Protein AF-A0A8J8FMX3-F1 (afdb_monomer)

Sequence (143 aa):
MSLNILPLPEAIKNLNPDWVLLVLIYWALAMPERIGVFNAWLIGILVDVMTGRLMGMHGLTYALVSYACLKLHKRLRQYPLPQQSLFIFFCLLSSQTMVFWIENIQDTTKFSFVFWLPVFIGTFAWPLVASALRFIRTLGGGD

Foldseek 3Di:
DVCPVDPDDPLVVLQAAPPVLLVLLLCCLVPVPVRALQNQLVVLQVVCVVVVHDGRLSSVLSSVLSVVSNVCSVVLVVDPLLVVLVSQLVSRVSSLVSVVVVCVVVVNDDDDPSSSNNSVSSSVCNVVSNVVVVVVVVVVPPD

Solvent-accessible surface area (backbone atoms only — not comparable to full-atom values): 7807 Å² total; per-residue (Å²): 75,85,68,69,84,51,99,63,62,70,75,60,60,42,58,43,28,55,57,67,58,53,52,49,50,51,42,17,56,75,39,48,91,79,42,46,40,66,56,35,23,53,52,16,34,51,50,14,62,77,68,72,45,69,80,45,54,45,9,50,47,36,20,53,47,36,44,51,38,52,74,39,30,77,59,53,72,72,46,57,71,72,60,46,32,54,56,47,32,54,50,40,44,52,47,52,50,54,52,49,55,54,40,53,73,66,70,74,56,77,96,50,78,58,75,55,44,15,37,58,49,37,32,66,42,38,67,58,51,55,50,53,53,49,52,53,51,58,65,77,60,76,123

Mean predicted aligned error: 8.49 Å

Secondary structure (DSSP, 8-state):
-GGGGS---HHHHTT---HHHHHHHHHHHH-TTTS-HHHHHHHHHHHHHHHTPPTTHHHHHHHHHHHHHHHHHHHHTTS-HHHHHHHHHHHHHHHHHHHHHHHHHTT-----GGGGHHHHHHHHHHHHHHHHHHHHHHHTT--

Structure (mmCIF, N/CA/C/O backbone):
data_AF-A0A8J8FMX3-F1
#
_entry.id   AF-A0A8J8FMX3-F1
#
loop_
_atom_site.group_PDB
_atom_site.id
_atom_site.type_symbol
_atom_site.label_atom_id
_atom_site.label_alt_id
_atom_site.label_comp_id
_atom_site.label_asym_id
_atom_site.label_entity_id
_atom_site.label_seq_id
_atom_site.pdbx_PDB_ins_code
_atom_site.Cartn_x
_atom_site.Cartn_y
_atom_site.Cartn_z
_atom_site.occupancy
_atom_site.B_iso_or_equiv
_atom_site.auth_seq_id
_atom_site.auth_comp_id
_atom_site.auth_asym_id
_atom_site.auth_atom_id
_atom_site.pdbx_PDB_model_num
ATOM 1 N N . MET A 1 1 ? 1.571 -3.293 -9.835 1.00 56.88 1 MET A N 1
ATOM 2 C CA . MET A 1 1 ? 2.170 -4.630 -10.081 1.00 56.88 1 MET A CA 1
ATOM 3 C C . MET A 1 1 ? 1.316 -5.607 -10.893 1.00 56.88 1 MET A C 1
ATOM 5 O O . MET A 1 1 ? 1.882 -6.293 -11.731 1.00 56.88 1 MET A O 1
ATOM 9 N N . SER A 1 2 ? -0.010 -5.678 -10.738 1.00 49.12 2 SER A N 1
ATOM 10 C CA . SER A 1 2 ? -0.854 -6.663 -11.452 1.00 49.12 2 SER A CA 1
ATOM 11 C C . SER A 1 2 ? -0.947 -6.471 -12.975 1.00 49.12 2 SER A C 1
ATOM 13 O O . SER A 1 2 ? -1.238 -7.417 -13.699 1.00 49.12 2 SER A O 1
ATOM 15 N N . LEU A 1 3 ? -0.665 -5.267 -13.483 1.00 52.19 3 LEU A N 1
ATOM 16 C CA . LEU A 1 3 ? -0.760 -4.951 -14.914 1.00 52.19 3 LEU A CA 1
ATOM 17 C C . LEU A 1 3 ? 0.558 -5.171 -15.684 1.00 52.19 3 LEU A C 1
ATOM 19 O O . LEU A 1 3 ? 0.636 -4.850 -16.864 1.00 52.19 3 LEU A O 1
ATOM 23 N N . ASN A 1 4 ? 1.596 -5.716 -15.036 1.00 52.72 4 ASN A N 1
ATOM 24 C CA . ASN A 1 4 ? 2.890 -5.992 -15.681 1.00 52.72 4 ASN A CA 1
ATOM 25 C C . ASN A 1 4 ? 2.858 -7.186 -16.648 1.00 52.72 4 ASN A C 1
ATOM 27 O O . ASN A 1 4 ? 3.772 -7.338 -17.452 1.00 52.72 4 ASN A O 1
ATOM 31 N N . ILE A 1 5 ? 1.819 -8.020 -16.565 1.00 52.78 5 ILE A N 1
ATOM 32 C CA . ILE A 1 5 ? 1.646 -9.227 -17.387 1.00 52.78 5 ILE A CA 1
ATOM 33 C C . ILE A 1 5 ? 1.182 -8.856 -18.812 1.00 52.78 5 ILE A C 1
ATOM 35 O O . ILE A 1 5 ? 1.373 -9.616 -19.756 1.00 52.78 5 ILE A O 1
ATOM 39 N N . LEU A 1 6 ? 0.608 -7.659 -18.988 1.00 50.16 6 LEU A N 1
ATOM 40 C CA . LEU A 1 6 ? 0.233 -7.113 -20.291 1.00 50.16 6 LEU A CA 1
ATOM 41 C C . LEU A 1 6 ? 1.409 -6.318 -20.890 1.00 50.16 6 LEU A C 1
ATOM 43 O O . LEU A 1 6 ? 1.993 -5.483 -20.188 1.00 50.16 6 LEU A O 1
ATOM 47 N N . PRO A 1 7 ? 1.750 -6.512 -22.181 1.00 54.38 7 PRO A N 1
ATOM 48 C CA . PRO A 1 7 ? 2.756 -5.714 -22.878 1.00 54.38 7 PRO A CA 1
ATOM 49 C C . PRO A 1 7 ? 2.207 -4.303 -23.139 1.00 54.38 7 PRO A C 1
ATOM 51 O O . PRO A 1 7 ? 1.770 -3.966 -24.235 1.00 54.38 7 PRO A O 1
ATOM 54 N N . LEU A 1 8 ? 2.170 -3.485 -22.090 1.00 56.25 8 LEU A N 1
ATOM 55 C CA . LEU A 1 8 ? 1.736 -2.093 -22.134 1.00 56.25 8 LEU A CA 1
ATOM 56 C C . LEU A 1 8 ? 2.924 -1.143 -22.346 1.00 56.25 8 LEU A C 1
ATOM 58 O O . LEU A 1 8 ? 4.042 -1.461 -21.924 1.00 56.25 8 LEU A O 1
ATOM 62 N N . PRO A 1 9 ? 2.677 0.047 -22.931 1.00 62.62 9 PRO A N 1
ATOM 63 C CA . PRO A 1 9 ? 3.660 1.123 -23.023 1.00 62.62 9 PRO A CA 1
ATOM 64 C C . PRO A 1 9 ? 4.282 1.447 -21.657 1.00 62.62 9 PRO A C 1
ATOM 66 O O . PRO A 1 9 ? 3.571 1.493 -20.648 1.00 62.62 9 PRO A O 1
ATOM 69 N N . GLU A 1 10 ? 5.588 1.734 -21.616 1.00 60.91 10 GLU A N 1
ATOM 70 C CA . GLU A 1 10 ? 6.326 1.978 -20.362 1.00 60.91 10 GLU A CA 1
ATOM 71 C C . GLU A 1 10 ? 5.731 3.108 -19.506 1.00 60.91 10 GLU A C 1
ATOM 73 O O . GLU A 1 10 ? 5.737 3.036 -18.277 1.00 60.91 10 GLU A O 1
ATOM 78 N N . ALA A 1 11 ? 5.117 4.110 -20.143 1.00 59.78 11 ALA A N 1
ATOM 79 C CA . ALA A 1 11 ? 4.417 5.191 -19.453 1.00 59.78 11 ALA A CA 1
ATOM 80 C C . ALA A 1 11 ? 3.253 4.690 -18.574 1.00 59.78 11 ALA A C 1
ATOM 82 O O . ALA A 1 11 ? 3.043 5.211 -17.481 1.00 59.78 11 ALA A O 1
ATOM 83 N N . ILE A 1 12 ? 2.520 3.660 -19.014 1.00 59.31 12 ILE A N 1
ATOM 84 C CA . ILE A 1 12 ? 1.382 3.090 -18.271 1.00 59.31 12 ILE A CA 1
ATOM 85 C C . ILE A 1 12 ? 1.871 2.113 -17.192 1.00 59.31 12 ILE A C 1
ATOM 87 O O . ILE A 1 12 ? 1.265 2.023 -16.122 1.00 59.31 12 ILE A O 1
ATOM 91 N N . LYS A 1 13 ? 3.005 1.434 -17.417 1.00 61.94 13 LYS A N 1
ATOM 92 C CA . LYS A 1 13 ? 3.653 0.597 -16.390 1.00 61.94 13 LYS A CA 1
ATOM 93 C C . LYS A 1 13 ? 4.050 1.410 -15.157 1.00 61.94 13 LYS A C 1
ATOM 95 O O . LYS A 1 13 ? 3.781 0.982 -14.036 1.00 61.94 13 LYS A O 1
ATOM 100 N N . ASN A 1 14 ? 4.585 2.610 -15.362 1.00 62.22 14 ASN A N 1
ATOM 101 C CA . ASN A 1 14 ? 5.011 3.507 -14.285 1.00 62.22 14 ASN A CA 1
ATOM 102 C C . ASN A 1 14 ? 3.859 4.166 -13.510 1.00 62.22 14 ASN A C 1
ATOM 104 O O . ASN A 1 14 ? 4.083 4.807 -12.489 1.00 62.22 14 ASN A O 1
ATOM 108 N N . LEU A 1 15 ? 2.620 4.014 -13.977 1.00 64.50 15 LEU A N 1
ATOM 109 C CA . LEU A 1 15 ? 1.422 4.513 -13.302 1.00 64.50 15 LEU A CA 1
ATOM 110 C C . LEU A 1 15 ? 0.722 3.422 -12.482 1.00 64.50 15 LEU A C 1
ATOM 112 O O . LEU A 1 15 ? -0.335 3.683 -11.915 1.00 64.50 15 LEU A O 1
ATOM 116 N N . ASN A 1 16 ? 1.254 2.195 -12.439 1.00 66.94 16 ASN A N 1
ATOM 117 C CA . ASN A 1 16 ? 0.540 1.052 -11.883 1.00 66.94 16 ASN A CA 1
ATOM 118 C C . ASN A 1 16 ? 0.846 0.833 -10.389 1.00 66.94 16 ASN A C 1
ATOM 120 O O . ASN A 1 16 ? 1.860 0.199 -10.074 1.00 66.94 16 ASN A O 1
ATOM 124 N N . PRO A 1 17 ? -0.023 1.280 -9.457 1.00 71.94 17 PRO A N 1
ATOM 125 C CA . PRO A 1 17 ? 0.204 1.065 -8.036 1.00 71.94 17 PRO A CA 1
ATOM 126 C C . PRO A 1 17 ? 0.173 -0.423 -7.678 1.00 71.94 17 PRO A C 1
ATOM 128 O O . PRO A 1 17 ? -0.251 -1.298 -8.449 1.00 71.94 17 PRO A O 1
ATOM 131 N N . ASP A 1 18 ? 0.629 -0.724 -6.469 1.00 78.25 18 ASP A N 1
ATOM 132 C CA . ASP A 1 18 ? 0.536 -2.066 -5.920 1.00 78.25 18 ASP A CA 1
ATOM 133 C C . ASP A 1 18 ? -0.891 -2.358 -5.425 1.00 78.25 18 ASP A C 1
ATOM 135 O O . ASP A 1 18 ? -1.221 -2.238 -4.245 1.00 78.25 18 ASP A O 1
ATOM 139 N N . TRP A 1 19 ? -1.762 -2.714 -6.372 1.00 78.38 19 TRP A N 1
ATOM 140 C CA . TRP A 1 19 ? -3.151 -3.088 -6.105 1.00 78.38 19 TRP A CA 1
ATOM 141 C C . TRP A 1 19 ? -3.273 -4.264 -5.136 1.00 78.38 19 TRP A C 1
ATOM 143 O O . TRP A 1 19 ? -4.198 -4.285 -4.326 1.00 78.38 19 TRP A O 1
ATOM 153 N N . VAL A 1 20 ? -2.341 -5.221 -5.185 1.00 81.75 20 VAL A N 1
ATOM 154 C CA . VAL A 1 20 ? -2.362 -6.394 -4.302 1.00 81.75 20 VAL A CA 1
ATOM 155 C C . VAL A 1 20 ? -2.117 -5.956 -2.865 1.00 81.75 20 VAL A C 1
ATOM 157 O O . VAL A 1 20 ? -2.878 -6.327 -1.969 1.00 81.75 20 VAL A O 1
ATOM 160 N N . LEU A 1 21 ? -1.121 -5.094 -2.654 1.00 82.38 21 LEU A N 1
ATOM 161 C CA . LEU A 1 21 ? -0.830 -4.536 -1.340 1.00 82.38 21 LEU A CA 1
ATOM 162 C C . LEU A 1 21 ? -1.987 -3.681 -0.802 1.00 82.38 21 LEU A C 1
ATOM 164 O O . LEU A 1 21 ? -2.345 -3.813 0.367 1.00 82.38 21 LEU A O 1
ATOM 168 N N . LEU A 1 22 ? -2.619 -2.852 -1.641 1.00 82.38 22 LEU A N 1
ATOM 169 C CA . LEU A 1 22 ? -3.793 -2.058 -1.248 1.00 82.38 22 LEU A CA 1
ATOM 170 C C . LEU A 1 22 ? -4.947 -2.949 -0.767 1.00 82.38 22 LEU A C 1
ATOM 172 O O . LEU A 1 22 ? -5.527 -2.708 0.293 1.00 82.38 22 LEU A O 1
ATOM 176 N N . VAL A 1 23 ? -5.256 -4.003 -1.523 1.00 82.56 23 VAL A N 1
ATOM 177 C CA . VAL A 1 23 ? -6.302 -4.970 -1.168 1.00 82.56 23 VAL A CA 1
ATOM 178 C C . VAL A 1 23 ? -5.944 -5.686 0.137 1.00 82.56 23 VAL A C 1
ATOM 180 O O . VAL A 1 23 ? -6.779 -5.761 1.038 1.00 82.56 23 VAL A O 1
ATOM 183 N N . LEU A 1 24 ? -4.697 -6.138 0.292 1.00 83.88 24 LEU A N 1
ATOM 184 C CA . LEU A 1 24 ? -4.212 -6.766 1.524 1.00 83.88 24 LEU A CA 1
ATOM 185 C C . LEU A 1 24 ? -4.359 -5.856 2.746 1.00 83.88 24 LEU A C 1
ATOM 187 O O . LEU A 1 24 ? -4.873 -6.300 3.772 1.00 83.88 24 LEU A O 1
ATOM 191 N N . ILE A 1 25 ? -3.958 -4.586 2.636 1.00 83.06 25 ILE A N 1
ATOM 192 C CA . ILE A 1 25 ? -4.083 -3.611 3.727 1.00 83.06 25 ILE A CA 1
ATOM 193 C C . ILE A 1 25 ? -5.553 -3.418 4.111 1.00 83.06 25 ILE A C 1
ATOM 195 O O . ILE A 1 25 ? -5.887 -3.450 5.298 1.00 83.06 25 ILE A O 1
ATOM 199 N N . TYR A 1 26 ? -6.443 -3.252 3.126 1.00 83.62 26 TYR A N 1
ATOM 200 C CA . TYR A 1 26 ? -7.876 -3.120 3.390 1.00 83.62 26 TYR A CA 1
ATOM 201 C C . TYR A 1 26 ? -8.411 -4.322 4.158 1.00 83.62 26 TYR A C 1
ATOM 203 O O . TYR A 1 26 ? -9.086 -4.165 5.175 1.00 83.62 26 TYR A O 1
ATOM 211 N N . TRP A 1 27 ? -8.098 -5.525 3.694 1.00 82.25 27 TRP A N 1
ATOM 212 C CA . TRP A 1 27 ? -8.605 -6.737 4.308 1.00 82.25 27 TRP A CA 1
ATOM 213 C C . TRP A 1 27 ? -8.025 -6.994 5.700 1.00 82.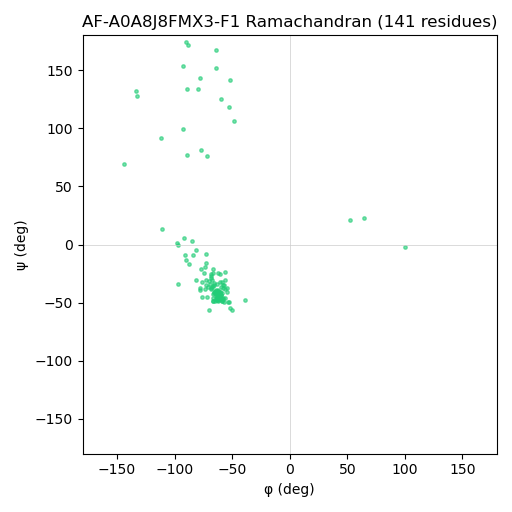25 27 TRP A C 1
ATOM 215 O O . TRP A 1 27 ? -8.773 -7.382 6.598 1.00 82.25 27 TRP A O 1
ATOM 225 N N . ALA A 1 28 ? -6.738 -6.709 5.909 1.00 82.62 28 ALA A N 1
ATOM 226 C CA . ALA A 1 28 ? -6.105 -6.774 7.225 1.00 82.62 28 ALA A CA 1
ATOM 227 C C . ALA A 1 28 ? -6.759 -5.799 8.225 1.00 82.62 28 ALA A C 1
ATOM 229 O O . ALA A 1 28 ? -6.859 -6.101 9.413 1.00 82.62 28 ALA A O 1
ATOM 230 N N . LEU A 1 29 ? -7.250 -4.647 7.754 1.00 79.81 29 LEU A N 1
ATOM 231 C CA . LEU A 1 29 ? -8.014 -3.694 8.567 1.00 79.81 29 LEU A CA 1
ATOM 232 C C . LEU A 1 29 ? -9.475 -4.119 8.777 1.00 79.81 29 LEU A C 1
ATOM 234 O O . LEU A 1 29 ? -10.030 -3.925 9.860 1.00 79.81 29 LEU A O 1
ATOM 238 N N . ALA A 1 30 ? -10.112 -4.668 7.743 1.00 78.69 30 ALA A N 1
ATOM 239 C CA . ALA A 1 30 ? -11.531 -5.001 7.733 1.00 78.69 30 ALA A CA 1
ATOM 240 C C . ALA A 1 30 ? -11.853 -6.292 8.502 1.00 78.69 30 ALA A C 1
ATOM 242 O O . ALA A 1 30 ? -12.916 -6.369 9.131 1.00 78.69 30 ALA A O 1
ATOM 243 N N . MET A 1 31 ? -10.975 -7.295 8.419 1.00 78.75 31 MET A N 1
ATOM 244 C CA . MET A 1 31 ? -11.122 -8.621 9.025 1.00 78.75 31 MET A CA 1
ATOM 245 C C . MET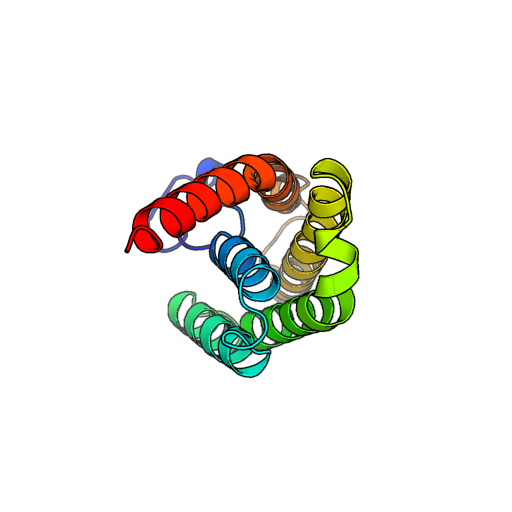 A 1 31 ? -9.757 -9.148 9.516 1.00 78.75 31 MET A C 1
ATOM 247 O O . MET A 1 31 ? -9.235 -10.120 8.959 1.00 78.75 31 MET A O 1
ATOM 251 N N . PRO A 1 32 ? -9.185 -8.547 10.579 1.00 77.19 32 PRO A N 1
ATOM 252 C CA . PRO A 1 32 ? -7.874 -8.937 11.104 1.00 77.19 32 PRO A CA 1
ATOM 253 C C . PRO A 1 32 ? -7.818 -10.398 11.579 1.00 77.19 32 PRO A C 1
ATOM 255 O O . PRO A 1 32 ? -6.755 -11.005 11.570 1.00 77.19 32 PRO A O 1
ATOM 258 N N . GLU A 1 33 ? -8.958 -10.983 11.963 1.00 73.38 33 GLU A N 1
ATOM 259 C CA . GLU A 1 33 ? -9.042 -12.385 12.399 1.00 73.38 33 GLU A CA 1
ATOM 260 C C . GLU A 1 33 ? -8.944 -13.396 11.249 1.00 73.38 33 GLU A C 1
ATOM 262 O O . GLU A 1 33 ? -8.538 -14.533 11.472 1.00 73.38 33 GLU A O 1
ATOM 267 N N . ARG A 1 34 ? -9.299 -13.006 10.015 1.00 75.19 34 ARG A N 1
ATOM 268 C CA . ARG A 1 34 ? -9.251 -13.904 8.845 1.00 75.19 34 ARG A CA 1
ATOM 269 C C . ARG A 1 34 ? -7.982 -13.728 8.023 1.00 75.19 34 ARG A C 1
ATOM 271 O O . ARG A 1 34 ? -7.481 -14.692 7.447 1.00 75.19 34 ARG A O 1
ATOM 278 N N . ILE A 1 35 ? -7.463 -12.505 7.941 1.00 78.38 35 ILE A N 1
ATOM 279 C CA . ILE A 1 35 ? -6.309 -12.181 7.099 1.00 78.38 35 ILE A CA 1
ATOM 280 C C . ILE A 1 35 ? -5.121 -11.836 7.994 1.00 78.38 35 ILE A C 1
ATOM 282 O O . ILE A 1 35 ? -4.938 -10.705 8.431 1.00 78.38 35 ILE A O 1
ATOM 286 N N . GLY A 1 36 ? -4.338 -12.878 8.290 1.00 82.94 36 GLY A N 1
ATOM 287 C CA . GLY A 1 36 ? -3.098 -12.803 9.055 1.00 82.94 36 GLY A CA 1
ATOM 288 C C . GLY A 1 36 ? -1.851 -12.564 8.195 1.00 82.94 36 GLY A C 1
ATOM 289 O O . GLY A 1 36 ? -1.883 -12.638 6.967 1.00 82.94 36 GLY A O 1
ATOM 290 N N . VAL A 1 37 ? -0.718 -12.370 8.876 1.00 86.06 37 VAL A N 1
ATOM 291 C CA . VAL A 1 37 ? 0.619 -12.175 8.276 1.00 86.06 37 VAL A CA 1
ATOM 292 C C . VAL A 1 37 ? 0.994 -13.303 7.307 1.00 86.06 37 VAL A C 1
ATOM 294 O O . VAL A 1 37 ? 1.575 -13.044 6.258 1.00 86.06 37 VAL A O 1
ATOM 297 N N . PHE A 1 38 ? 0.620 -14.545 7.629 1.00 87.00 38 PHE A N 1
ATOM 298 C CA . PHE A 1 38 ? 0.914 -15.716 6.799 1.00 87.00 38 PHE A CA 1
ATOM 299 C C . PHE A 1 38 ? 0.223 -15.665 5.428 1.00 87.00 38 PHE A C 1
ATOM 301 O O . PHE A 1 38 ? 0.852 -15.954 4.415 1.00 87.00 38 PHE A O 1
ATOM 308 N N . ASN A 1 39 ? -1.041 -15.225 5.369 1.00 86.50 39 ASN A N 1
ATOM 309 C CA . ASN A 1 39 ? -1.761 -15.076 4.099 1.00 86.50 39 ASN A CA 1
ATOM 310 C C . ASN A 1 39 ? -1.123 -13.985 3.230 1.00 86.50 39 ASN A C 1
ATOM 312 O O . ASN A 1 39 ? -0.948 -14.178 2.030 1.00 86.50 39 ASN A O 1
ATOM 316 N N . ALA A 1 40 ? -0.730 -12.862 3.840 1.00 86.50 40 ALA A N 1
ATOM 317 C CA . ALA A 1 40 ? -0.036 -11.783 3.139 1.00 86.50 40 ALA A CA 1
ATOM 318 C C . ALA A 1 40 ? 1.317 -12.241 2.575 1.00 86.50 40 ALA A C 1
ATOM 320 O O . ALA A 1 40 ? 1.640 -11.935 1.428 1.00 86.50 40 ALA A O 1
ATOM 321 N N . TRP A 1 41 ? 2.070 -13.022 3.353 1.00 88.38 41 TRP A N 1
ATOM 322 C CA . TRP A 1 41 ? 3.326 -13.626 2.917 1.00 88.38 41 TRP A CA 1
ATOM 323 C C . TRP A 1 41 ? 3.132 -14.573 1.726 1.00 88.38 41 TRP A C 1
ATOM 325 O O . TRP A 1 41 ? 3.838 -14.459 0.726 1.00 88.38 41 TRP A O 1
ATOM 335 N N . LEU A 1 42 ? 2.138 -15.461 1.801 1.00 89.12 42 LEU A N 1
ATOM 336 C CA . LEU A 1 42 ? 1.853 -16.443 0.754 1.00 89.12 42 LEU A CA 1
ATOM 337 C C . LEU A 1 42 ? 1.385 -15.776 -0.549 1.00 89.12 42 LEU A C 1
ATOM 339 O O . LEU A 1 42 ? 1.841 -16.146 -1.630 1.00 89.12 42 LEU A O 1
ATOM 343 N N . ILE A 1 43 ? 0.542 -14.741 -0.451 1.00 87.06 43 ILE A N 1
ATOM 344 C CA . ILE A 1 43 ? 0.144 -13.911 -1.599 1.00 87.06 43 ILE A CA 1
ATOM 345 C C . ILE A 1 43 ? 1.360 -13.199 -2.198 1.00 87.06 43 ILE A C 1
ATOM 347 O O . ILE A 1 43 ? 1.503 -13.164 -3.417 1.00 87.06 43 ILE A O 1
ATOM 351 N N . GLY A 1 44 ? 2.253 -12.659 -1.365 1.00 85.62 44 GLY A N 1
ATOM 352 C CA . GLY A 1 44 ? 3.468 -12.005 -1.843 1.00 85.62 44 GLY A CA 1
ATOM 353 C C . GLY A 1 44 ? 4.401 -12.964 -2.586 1.00 85.62 44 GLY A C 1
ATOM 354 O O . GLY A 1 44 ? 4.881 -12.617 -3.658 1.00 85.62 44 GLY A O 1
ATOM 355 N N . ILE A 1 45 ? 4.566 -14.199 -2.104 1.00 85.81 45 ILE A N 1
ATOM 356 C CA . ILE A 1 45 ? 5.311 -15.241 -2.833 1.00 85.81 45 ILE A CA 1
ATOM 357 C C . ILE A 1 45 ? 4.657 -15.554 -4.179 1.00 85.81 45 ILE A C 1
ATOM 359 O O . ILE A 1 45 ? 5.351 -15.690 -5.183 1.00 85.81 45 ILE A O 1
ATOM 363 N N . LEU A 1 46 ? 3.328 -15.648 -4.227 1.00 85.69 46 LEU A N 1
ATOM 364 C CA . LEU A 1 46 ? 2.613 -15.886 -5.479 1.00 85.69 46 LEU A CA 1
ATOM 365 C C . LEU A 1 46 ? 2.871 -14.749 -6.481 1.00 85.69 46 LEU A C 1
ATOM 367 O O . LEU A 1 46 ? 3.125 -15.010 -7.656 1.00 85.69 46 LEU A O 1
ATOM 371 N N . VAL A 1 47 ? 2.883 -13.498 -6.013 1.00 82.06 47 VAL A N 1
ATOM 372 C CA . VAL A 1 47 ? 3.241 -12.328 -6.832 1.00 82.06 47 VAL A CA 1
ATOM 373 C C . VAL A 1 47 ? 4.695 -12.392 -7.304 1.00 82.06 47 VAL A C 1
ATOM 375 O O . VAL A 1 47 ? 4.949 -12.119 -8.481 1.00 82.06 47 VAL A O 1
ATOM 378 N N . ASP A 1 48 ? 5.633 -12.787 -6.437 1.00 82.62 48 ASP A N 1
ATOM 379 C CA . ASP A 1 48 ? 7.043 -12.973 -6.806 1.00 82.62 48 ASP A CA 1
ATOM 380 C C . ASP A 1 48 ? 7.176 -13.999 -7.950 1.00 82.62 48 ASP A C 1
ATOM 382 O O . ASP A 1 48 ? 7.840 -13.720 -8.953 1.00 82.62 48 ASP A O 1
ATOM 386 N N . VAL A 1 49 ? 6.470 -15.136 -7.851 1.00 81.88 49 VAL A N 1
ATOM 387 C CA . VAL A 1 49 ? 6.443 -16.206 -8.869 1.00 81.88 49 VAL A CA 1
ATOM 388 C C . VAL A 1 49 ? 5.859 -15.711 -10.193 1.00 81.88 49 VAL A C 1
ATOM 390 O O . VAL A 1 49 ? 6.454 -15.940 -11.244 1.00 81.88 49 VAL A O 1
ATOM 393 N N . MET A 1 50 ? 4.720 -15.013 -10.167 1.00 76.81 50 MET A N 1
ATOM 394 C CA . MET A 1 50 ? 4.076 -14.523 -11.395 1.00 76.81 50 MET A CA 1
ATOM 395 C C . MET A 1 50 ? 4.878 -13.422 -12.093 1.00 76.81 50 MET A C 1
ATOM 397 O O . MET A 1 50 ? 4.796 -13.278 -13.310 1.00 76.81 50 MET A O 1
ATOM 401 N N . THR A 1 51 ? 5.642 -12.638 -11.330 1.00 69.12 51 THR A N 1
ATOM 402 C CA . THR A 1 51 ? 6.439 -11.524 -11.867 1.00 69.12 51 THR A CA 1
ATOM 403 C C . THR A 1 51 ? 7.858 -11.965 -12.250 1.00 69.12 51 THR A C 1
ATOM 405 O O . THR A 1 51 ? 8.591 -11.185 -12.852 1.00 69.12 51 THR A O 1
ATOM 408 N N . GLY A 1 52 ? 8.266 -13.195 -11.908 1.00 66.75 52 GLY A N 1
ATOM 409 C CA . GLY A 1 52 ? 9.626 -13.696 -12.131 1.00 66.75 52 GLY A CA 1
ATOM 410 C C . GLY A 1 52 ? 10.695 -12.941 -11.331 1.00 66.75 52 GLY A C 1
ATOM 411 O O . GLY A 1 52 ? 11.857 -12.912 -11.735 1.00 66.75 52 GLY A O 1
ATOM 412 N N . ARG A 1 53 ? 10.307 -12.282 -10.229 1.00 69.25 53 ARG A N 1
ATOM 413 C CA . ARG A 1 53 ? 11.213 -11.512 -9.359 1.00 69.25 53 ARG A CA 1
ATOM 414 C C . ARG A 1 53 ? 11.822 -12.414 -8.282 1.00 69.25 53 ARG A C 1
ATOM 416 O O . ARG A 1 53 ? 11.450 -13.578 -8.142 1.00 69.25 53 ARG A O 1
ATOM 423 N N . LEU A 1 54 ? 12.789 -11.878 -7.532 1.00 73.19 54 LEU A N 1
ATOM 424 C CA . LEU A 1 54 ? 13.460 -12.591 -6.443 1.00 73.19 54 LEU A CA 1
ATOM 425 C C . LEU A 1 54 ? 12.416 -13.164 -5.465 1.00 73.19 54 LEU A C 1
ATOM 427 O O . LEU A 1 54 ? 11.652 -12.409 -4.863 1.00 73.19 54 LEU A O 1
ATOM 431 N N . MET A 1 55 ? 12.373 -14.493 -5.322 1.00 66.19 55 MET A N 1
ATOM 432 C CA . MET A 1 55 ? 11.372 -15.161 -4.486 1.00 66.19 55 MET A CA 1
ATOM 433 C C . MET A 1 55 ? 11.461 -14.687 -3.0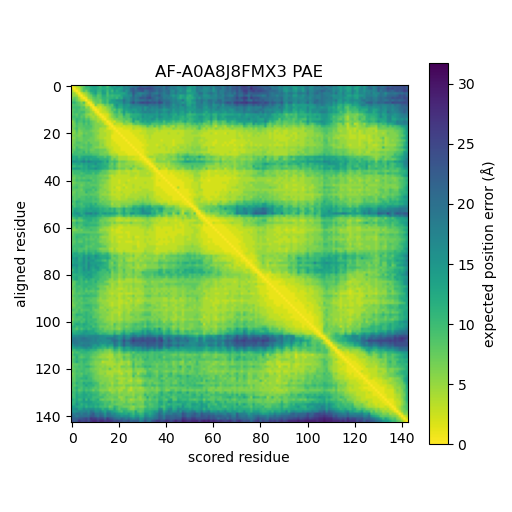31 1.00 66.19 55 MET A C 1
ATOM 435 O O . MET A 1 55 ? 12.513 -14.791 -2.402 1.00 66.19 55 MET A O 1
ATOM 439 N N . GLY A 1 56 ? 10.345 -14.203 -2.483 1.00 72.69 56 GLY A N 1
ATOM 440 C CA . GLY A 1 56 ? 10.210 -13.803 -1.083 1.00 72.69 56 GLY A CA 1
ATOM 441 C C . GLY A 1 56 ? 10.316 -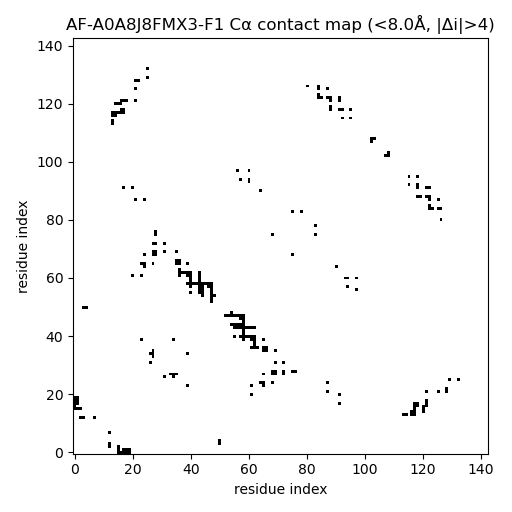12.300 -0.827 1.00 72.69 56 GLY A C 1
ATOM 442 O O . GLY A 1 56 ? 10.138 -11.882 0.317 1.00 72.69 56 GLY A O 1
ATOM 443 N N . MET A 1 57 ? 10.561 -11.474 -1.844 1.00 79.75 57 MET A N 1
ATOM 444 C CA . MET A 1 57 ? 10.624 -10.021 -1.686 1.00 79.75 57 MET A CA 1
ATOM 445 C C . MET A 1 57 ? 9.249 -9.415 -1.392 1.00 79.75 57 MET A C 1
ATOM 447 O O . MET A 1 57 ? 9.065 -8.740 -0.367 1.00 79.75 57 MET A O 1
ATOM 451 N N . HIS A 1 58 ? 8.275 -9.660 -2.273 1.00 82.88 58 HIS A N 1
ATOM 452 C CA . HIS A 1 58 ? 6.898 -9.246 -2.033 1.00 82.88 58 HIS A CA 1
ATOM 453 C C . HIS A 1 58 ? 6.319 -10.022 -0.860 1.00 82.88 58 HIS A C 1
ATOM 455 O O . HIS A 1 58 ? 5.637 -9.426 -0.029 1.00 82.88 58 HIS A O 1
ATOM 461 N N . GLY A 1 59 ? 6.684 -11.301 -0.711 1.00 84.06 59 GLY A N 1
ATOM 462 C CA . GLY A 1 59 ? 6.341 -12.100 0.468 1.00 84.06 59 GLY A CA 1
ATOM 463 C C . GLY A 1 59 ? 6.694 -11.402 1.784 1.00 84.06 59 GLY A C 1
ATOM 464 O O . GLY A 1 59 ? 5.821 -11.170 2.624 1.00 84.06 59 GLY A O 1
ATOM 465 N N . LEU A 1 60 ? 7.959 -11.020 1.967 1.00 84.00 60 LEU A N 1
ATOM 466 C CA . LEU A 1 60 ? 8.436 -10.381 3.196 1.00 84.00 60 LEU A CA 1
ATOM 467 C C . LEU A 1 60 ? 7.819 -8.992 3.390 1.00 84.00 60 LEU A C 1
ATOM 469 O O . LEU A 1 60 ? 7.391 -8.644 4.492 1.00 84.00 60 LEU A O 1
ATOM 473 N N . THR A 1 61 ? 7.744 -8.208 2.316 1.00 85.38 61 THR A N 1
ATOM 474 C CA . THR A 1 61 ? 7.212 -6.843 2.356 1.00 85.38 61 THR A CA 1
ATOM 475 C C . THR A 1 61 ? 5.736 -6.848 2.750 1.00 85.38 61 THR A C 1
ATOM 477 O O . THR A 1 61 ? 5.326 -6.115 3.651 1.00 85.38 61 THR A O 1
ATOM 480 N N . TYR A 1 62 ? 4.930 -7.710 2.129 1.00 87.00 62 TYR A N 1
ATOM 481 C CA . TYR A 1 62 ? 3.501 -7.816 2.413 1.00 87.00 62 TYR A CA 1
ATOM 482 C C . TYR A 1 62 ? 3.255 -8.383 3.808 1.00 87.00 62 TYR A C 1
ATOM 484 O O . TYR A 1 62 ? 2.367 -7.899 4.509 1.00 87.00 62 TYR A O 1
ATOM 492 N N . ALA A 1 63 ? 4.070 -9.343 4.252 1.00 87.19 63 ALA A N 1
ATOM 493 C CA . ALA A 1 63 ? 4.030 -9.844 5.621 1.00 87.19 63 ALA A CA 1
ATOM 494 C C . ALA A 1 63 ? 4.291 -8.723 6.639 1.00 87.19 63 ALA A C 1
ATOM 496 O O . ALA A 1 63 ? 3.513 -8.547 7.579 1.00 87.19 63 ALA A O 1
ATOM 497 N N . LEU A 1 64 ? 5.341 -7.922 6.430 1.00 86.12 64 LEU A N 1
ATOM 498 C CA . LEU A 1 64 ? 5.709 -6.820 7.318 1.00 86.12 64 LEU A CA 1
ATOM 499 C C . LEU A 1 64 ? 4.617 -5.743 7.367 1.00 86.12 64 LEU A C 1
ATOM 501 O O . LEU A 1 64 ? 4.203 -5.323 8.452 1.00 86.12 64 LEU A O 1
ATOM 505 N N . VAL A 1 65 ? 4.110 -5.332 6.202 1.00 85.06 65 VAL A N 1
ATOM 506 C CA . VAL A 1 65 ? 3.018 -4.355 6.100 1.00 85.06 65 VAL A CA 1
ATOM 507 C C . VAL A 1 65 ? 1.751 -4.892 6.763 1.00 85.06 65 VAL A C 1
ATOM 509 O O . VAL A 1 65 ? 1.133 -4.186 7.561 1.00 85.06 65 VAL A O 1
ATOM 512 N N . SER A 1 66 ? 1.381 -6.145 6.497 1.00 86.38 66 SER A N 1
ATOM 513 C CA . SER A 1 66 ? 0.211 -6.774 7.111 1.00 86.38 66 SER A CA 1
ATOM 514 C C . SER A 1 66 ? 0.366 -6.876 8.625 1.00 86.38 66 SER A C 1
ATOM 516 O O . SER A 1 66 ? -0.589 -6.610 9.349 1.00 86.38 66 SER A O 1
ATOM 518 N N . TYR A 1 67 ? 1.556 -7.201 9.132 1.00 86.31 67 TYR A N 1
ATOM 519 C CA . TYR A 1 67 ? 1.829 -7.216 10.567 1.00 86.31 67 TYR A CA 1
ATOM 520 C C . TYR A 1 67 ? 1.668 -5.825 11.191 1.00 86.31 67 TYR A C 1
ATOM 522 O O . TYR A 1 67 ? 1.014 -5.685 12.227 1.00 86.31 67 TYR A O 1
ATOM 530 N N . ALA A 1 68 ? 2.192 -4.779 10.544 1.00 83.88 68 ALA A N 1
ATOM 531 C CA . ALA A 1 68 ? 2.004 -3.401 10.992 1.00 83.88 68 ALA A CA 1
ATOM 532 C C . ALA A 1 68 ? 0.515 -3.008 11.003 1.00 83.88 68 ALA A C 1
ATOM 534 O O . ALA A 1 68 ? 0.038 -2.459 12.000 1.00 83.88 68 ALA A O 1
ATOM 535 N N . CYS A 1 69 ? -0.236 -3.360 9.952 1.00 83.94 69 CYS A N 1
ATOM 536 C CA . CYS A 1 69 ? -1.684 -3.146 9.871 1.00 83.94 69 CYS A CA 1
ATOM 537 C C . CYS A 1 69 ? -2.416 -3.847 11.018 1.00 83.94 69 CYS A C 1
ATOM 539 O O . CYS A 1 69 ? -3.211 -3.218 11.709 1.00 83.94 69 CYS A O 1
ATOM 541 N N . LEU A 1 70 ? -2.112 -5.123 11.269 1.00 83.62 70 LEU A N 1
ATOM 542 C CA . LEU A 1 70 ? -2.723 -5.912 12.340 1.00 83.62 70 LEU A CA 1
ATOM 543 C C . LEU A 1 70 ? -2.355 -5.385 13.725 1.00 83.62 70 LEU A C 1
ATOM 545 O O . LEU A 1 70 ? -3.187 -5.398 14.624 1.00 83.62 70 LEU A O 1
ATOM 549 N N . LYS A 1 71 ? -1.148 -4.861 13.933 1.00 83.94 71 LYS A N 1
ATOM 550 C CA . LYS A 1 71 ? -0.780 -4.253 15.218 1.00 83.94 71 LYS A CA 1
ATOM 551 C C . LYS A 1 71 ? -1.508 -2.925 15.449 1.00 83.94 71 LYS A C 1
ATOM 553 O O . LYS A 1 71 ? -1.903 -2.619 16.574 1.00 83.94 71 LYS A O 1
ATOM 558 N N . LEU A 1 72 ? -1.706 -2.145 14.388 1.00 81.56 72 LEU A N 1
ATOM 559 C CA . LEU A 1 72 ? -2.306 -0.810 14.439 1.00 81.56 72 LEU A CA 1
ATOM 560 C C . LEU A 1 72 ? -3.809 -0.795 14.119 1.00 81.56 72 LEU A C 1
ATOM 562 O O . LEU A 1 72 ? -4.409 0.276 14.194 1.00 81.56 72 LEU A O 1
ATOM 566 N N . HIS A 1 73 ? -4.441 -1.939 13.826 1.00 80.00 73 HIS A N 1
ATOM 567 C CA . HIS A 1 73 ? -5.819 -2.005 13.312 1.00 80.00 73 HIS A CA 1
ATOM 568 C C . HIS A 1 73 ? -6.830 -1.266 14.200 1.00 80.00 73 HIS A C 1
ATOM 570 O O . HIS A 1 73 ? -7.679 -0.533 13.691 1.00 80.00 73 HIS A O 1
ATOM 576 N N . LYS A 1 74 ? -6.706 -1.388 15.533 1.00 76.00 74 LYS A N 1
ATOM 577 C CA . LYS A 1 74 ? -7.590 -0.701 16.494 1.00 76.00 74 LYS A CA 1
ATOM 578 C C . LYS A 1 74 ? -7.474 0.822 16.399 1.00 76.00 74 LYS A C 1
ATOM 580 O O . LYS A 1 74 ? -8.490 1.503 16.455 1.00 76.00 74 LYS A O 1
ATOM 585 N N . ARG A 1 75 ? -6.254 1.343 16.222 1.00 79.00 75 ARG A N 1
ATOM 586 C CA . ARG A 1 75 ? -5.988 2.785 16.079 1.00 79.00 75 ARG A CA 1
ATOM 587 C C . ARG A 1 75 ? -6.373 3.289 14.690 1.00 79.00 75 ARG A C 1
ATOM 589 O O . ARG A 1 75 ? -7.060 4.294 14.577 1.00 79.00 75 ARG A O 1
ATOM 596 N N . LEU A 1 76 ? -6.001 2.553 13.641 1.00 75.88 76 LEU A N 1
ATOM 597 C CA . LEU A 1 76 ? -6.306 2.890 12.246 1.00 75.88 76 LEU A CA 1
ATOM 598 C C . LEU A 1 76 ? -7.808 3.017 12.000 1.00 75.88 76 LEU A C 1
ATOM 600 O O . LEU A 1 76 ? -8.229 3.939 11.308 1.00 75.88 76 LEU A O 1
ATOM 604 N N . ARG A 1 77 ? -8.626 2.167 12.630 1.00 73.00 77 ARG A N 1
ATOM 605 C CA . ARG A 1 77 ? -10.089 2.247 12.526 1.00 73.00 77 ARG A CA 1
ATOM 606 C C . ARG A 1 77 ? -10.686 3.506 13.170 1.00 73.00 77 ARG A C 1
ATOM 608 O O . ARG A 1 77 ? -11.774 3.911 12.775 1.00 73.00 77 ARG A O 1
ATOM 615 N N . GLN A 1 78 ? -9.999 4.111 14.139 1.00 79.06 78 GLN A N 1
ATOM 616 C CA . GLN A 1 78 ? -10.423 5.362 14.779 1.00 79.06 78 GLN A CA 1
ATOM 617 C C . GLN A 1 78 ? -9.922 6.609 14.038 1.00 79.06 78 GLN A C 1
ATOM 619 O O . GLN A 1 78 ? -10.454 7.695 14.257 1.00 79.06 78 GLN A O 1
ATOM 624 N N . TYR A 1 79 ? -8.921 6.472 13.163 1.00 79.38 79 TYR A N 1
ATOM 625 C CA . TYR A 1 79 ? -8.378 7.599 12.414 1.00 79.38 79 TYR A CA 1
ATOM 626 C C . TYR A 1 79 ? -9.261 8.004 11.222 1.00 79.38 79 TYR A C 1
ATOM 628 O O . TYR A 1 79 ? -9.813 7.137 10.537 1.00 79.38 79 TYR A O 1
ATOM 636 N N . PRO A 1 80 ? -9.366 9.314 10.925 1.00 78.69 80 PRO A N 1
ATOM 637 C CA . PRO A 1 80 ? -10.039 9.806 9.730 1.00 78.69 80 PRO A CA 1
ATOM 638 C C . PRO A 1 80 ? -9.317 9.338 8.452 1.00 78.69 80 PRO A C 1
ATOM 640 O O . PRO A 1 80 ? -8.100 9.147 8.440 1.00 78.69 80 PRO A O 1
ATOM 643 N N . LEU A 1 81 ? -10.073 9.198 7.356 1.00 76.19 81 LEU A N 1
ATOM 644 C CA . LEU A 1 81 ? -9.607 8.785 6.018 1.00 76.19 81 LEU A CA 1
ATOM 645 C C . LEU A 1 81 ? -8.231 9.349 5.588 1.00 76.19 81 LEU A C 1
ATOM 647 O O . LEU A 1 81 ? -7.394 8.558 5.151 1.00 76.19 81 LEU A O 1
ATOM 651 N N . PRO A 1 82 ? -7.936 10.659 5.731 1.00 76.75 82 PRO A N 1
ATOM 652 C CA . PRO A 1 82 ? -6.630 11.209 5.353 1.00 76.75 82 PRO A CA 1
ATOM 653 C C . PRO A 1 82 ? -5.455 10.750 6.238 1.00 76.75 82 PRO A C 1
ATOM 655 O O . PRO A 1 82 ? -4.323 10.694 5.772 1.00 76.75 82 PRO A O 1
ATOM 658 N N . GLN A 1 83 ? -5.676 10.389 7.505 1.00 78.69 83 GLN A N 1
ATOM 659 C CA . GLN A 1 83 ? -4.607 9.806 8.330 1.00 78.69 83 GLN A CA 1
ATOM 660 C C . GLN A 1 83 ? -4.345 8.340 7.963 1.00 78.69 83 GLN A C 1
ATOM 662 O O . GLN A 1 83 ? -3.199 7.892 8.001 1.00 78.69 83 GLN A O 1
ATOM 667 N N . GLN A 1 84 ? -5.378 7.600 7.546 1.00 79.75 84 GLN A N 1
ATOM 668 C CA . GLN A 1 84 ? -5.199 6.247 7.011 1.00 79.75 84 GLN A CA 1
ATOM 669 C C . GLN A 1 84 ? -4.411 6.258 5.696 1.00 79.75 84 GLN A C 1
ATOM 671 O O . GLN A 1 84 ? -3.531 5.418 5.513 1.00 79.75 84 GLN A O 1
ATOM 676 N N . SER A 1 85 ? -4.670 7.217 4.799 1.00 79.88 85 SER A N 1
ATOM 677 C CA . SER A 1 85 ? -3.917 7.316 3.542 1.00 79.88 85 SER A CA 1
ATOM 678 C C . SER A 1 85 ? -2.433 7.608 3.779 1.00 79.88 85 SER A C 1
ATOM 680 O O . SER A 1 85 ? -1.600 7.053 3.068 1.00 79.88 85 SER A O 1
ATOM 682 N N . LEU A 1 86 ? -2.082 8.385 4.813 1.00 82.69 86 LEU A N 1
ATOM 683 C CA . LEU A 1 86 ? -0.686 8.627 5.198 1.00 82.69 86 LEU A CA 1
ATOM 684 C C . LEU A 1 86 ? 0.025 7.333 5.628 1.00 82.69 86 LEU A C 1
ATOM 686 O O . LEU A 1 86 ? 1.151 7.074 5.214 1.00 82.69 86 LEU A O 1
ATOM 690 N N . PHE A 1 87 ? -0.636 6.486 6.419 1.00 81.81 87 PHE A N 1
ATOM 691 C CA . PHE A 1 87 ? -0.081 5.182 6.795 1.00 81.81 87 PHE A CA 1
ATOM 692 C C . PHE A 1 87 ? 0.172 4.301 5.563 1.00 81.81 87 PHE A C 1
ATOM 694 O O . PHE A 1 87 ? 1.216 3.667 5.433 1.00 81.81 87 PHE A O 1
ATOM 701 N N . ILE A 1 88 ? -0.759 4.324 4.615 1.00 82.12 88 ILE A N 1
ATOM 702 C CA . ILE A 1 88 ? -0.693 3.515 3.394 1.00 82.12 88 ILE A CA 1
ATOM 703 C C . ILE A 1 88 ? 0.355 4.040 2.432 1.00 82.12 88 ILE A C 1
ATOM 705 O O . ILE A 1 88 ? 1.040 3.244 1.797 1.00 82.12 88 ILE A O 1
ATOM 709 N N . PHE A 1 89 ? 0.537 5.359 2.383 1.00 84.19 89 PHE A N 1
ATOM 710 C CA . PHE A 1 89 ? 1.674 5.976 1.721 1.00 84.19 89 PHE A CA 1
ATOM 711 C C . PHE A 1 89 ? 2.988 5.402 2.250 1.00 84.19 89 PHE A C 1
ATOM 713 O O . PHE A 1 89 ? 3.786 4.935 1.448 1.00 84.19 89 PHE A O 1
ATOM 720 N N . PHE A 1 90 ? 3.189 5.324 3.571 1.00 84.12 90 PHE A N 1
ATOM 721 C CA . PHE A 1 90 ? 4.402 4.713 4.132 1.00 84.12 90 PHE A CA 1
ATOM 722 C C . PHE A 1 90 ? 4.549 3.226 3.782 1.00 84.12 90 PHE A C 1
ATOM 724 O O . PHE A 1 90 ? 5.655 2.780 3.474 1.00 84.12 90 PHE A O 1
ATOM 731 N N . CYS A 1 91 ? 3.459 2.455 3.782 1.00 81.88 91 CYS A N 1
ATOM 732 C CA . CYS A 1 91 ? 3.496 1.046 3.382 1.00 81.88 91 CYS A CA 1
ATOM 733 C C . CYS A 1 91 ? 3.886 0.868 1.906 1.00 81.88 91 CYS A C 1
ATOM 735 O O . CYS A 1 91 ? 4.764 0.064 1.591 1.00 81.88 91 CYS A O 1
ATOM 737 N N . LEU A 1 92 ? 3.265 1.640 1.010 1.00 81.81 92 LEU A N 1
ATOM 738 C CA . LEU A 1 92 ? 3.582 1.642 -0.419 1.00 81.81 92 LEU A CA 1
ATOM 739 C C . LEU A 1 92 ? 5.011 2.131 -0.668 1.00 81.81 92 LEU A C 1
ATOM 741 O O . LEU A 1 92 ? 5.727 1.527 -1.460 1.00 81.81 92 LEU A O 1
ATOM 745 N N . LEU A 1 93 ? 5.448 3.173 0.042 1.00 83.12 93 LEU A N 1
ATOM 746 C CA . LEU A 1 93 ? 6.802 3.715 -0.042 1.00 83.12 93 LEU A CA 1
ATOM 747 C C . LEU A 1 93 ? 7.843 2.673 0.374 1.00 83.12 93 LEU A C 1
ATOM 749 O O . LEU A 1 93 ? 8.855 2.522 -0.304 1.00 83.12 93 LEU A O 1
ATOM 753 N N . SER A 1 94 ? 7.589 1.928 1.454 1.00 80.94 94 SER A N 1
ATOM 754 C CA . SER A 1 94 ? 8.467 0.845 1.907 1.00 80.94 94 SER A CA 1
ATOM 755 C C . SER A 1 94 ? 8.577 -0.266 0.860 1.00 80.94 94 SER A C 1
ATOM 757 O O . SER A 1 94 ? 9.691 -0.693 0.558 1.00 80.94 94 SER A O 1
ATOM 759 N N . SER A 1 95 ? 7.454 -0.671 0.255 1.00 80.00 95 SER A N 1
ATOM 760 C CA . SER A 1 95 ? 7.444 -1.654 -0.838 1.00 80.00 95 SER A CA 1
ATOM 761 C C . SER A 1 95 ? 8.213 -1.155 -2.063 1.00 80.00 95 SER A C 1
ATOM 763 O O . SER A 1 95 ? 9.107 -1.834 -2.564 1.00 80.00 95 SER A O 1
ATOM 765 N N . GLN A 1 96 ? 7.940 0.075 -2.500 1.00 80.25 96 GLN A N 1
ATOM 766 C CA . GLN A 1 96 ? 8.588 0.673 -3.666 1.00 80.25 96 GLN A CA 1
ATOM 767 C C . GLN A 1 96 ? 10.097 0.849 -3.440 1.00 80.25 96 GLN A C 1
ATOM 769 O O . GLN A 1 96 ? 10.893 0.564 -4.328 1.00 80.25 96 GLN A O 1
ATOM 774 N N . THR A 1 97 ? 10.504 1.245 -2.231 1.00 80.38 97 THR A N 1
ATOM 775 C CA . THR A 1 97 ? 11.920 1.369 -1.853 1.00 80.38 97 THR A CA 1
ATOM 776 C C . THR A 1 97 ? 12.619 0.017 -1.907 1.00 80.38 97 THR A C 1
ATOM 778 O O . THR A 1 97 ? 13.702 -0.077 -2.470 1.00 80.38 97 THR A O 1
ATOM 781 N N . MET A 1 98 ? 11.999 -1.042 -1.375 1.00 79.06 98 MET A N 1
ATOM 782 C CA . MET A 1 98 ? 12.517 -2.407 -1.511 1.00 79.06 98 MET A CA 1
ATOM 783 C C . MET A 1 98 ? 12.769 -2.739 -2.988 1.00 79.06 98 MET A C 1
ATOM 785 O O . MET A 1 98 ? 13.866 -3.175 -3.335 1.00 79.06 98 MET A O 1
ATOM 789 N N . VAL A 1 99 ? 11.788 -2.487 -3.864 1.00 76.31 99 VAL A N 1
ATOM 790 C CA . VAL A 1 99 ? 11.898 -2.761 -5.311 1.00 76.31 99 VAL A CA 1
ATOM 791 C C . VAL A 1 99 ? 13.050 -1.983 -5.942 1.00 76.31 99 VAL A C 1
ATOM 793 O O . VAL A 1 99 ? 13.846 -2.566 -6.676 1.00 76.31 99 VAL A O 1
ATOM 796 N N . PHE A 1 100 ? 13.183 -0.704 -5.585 1.00 77.31 100 PHE A N 1
ATOM 797 C CA . PHE A 1 100 ? 14.269 0.158 -6.042 1.00 77.31 100 PHE A CA 1
ATOM 798 C C . PHE A 1 100 ? 15.644 -0.427 -5.721 1.00 77.31 100 PHE A C 1
ATOM 800 O O . PHE A 1 100 ? 16.514 -0.467 -6.585 1.00 77.31 100 PHE A O 1
ATOM 807 N N . TRP A 1 101 ? 15.838 -0.907 -4.489 1.00 76.88 101 TRP A N 1
ATOM 808 C CA . TRP A 1 101 ? 17.114 -1.481 -4.064 1.00 76.88 101 TRP A CA 1
ATOM 809 C C . TRP A 1 101 ? 17.526 -2.672 -4.929 1.00 76.88 101 TRP A C 1
ATOM 811 O O . TRP A 1 101 ? 18.692 -2.769 -5.302 1.00 76.88 101 TRP A O 1
ATOM 821 N N . ILE A 1 102 ? 16.588 -3.551 -5.288 1.00 72.69 102 ILE A N 1
ATOM 822 C CA . ILE A 1 102 ? 16.898 -4.723 -6.119 1.00 72.69 102 ILE A CA 1
ATOM 823 C C . ILE A 1 102 ? 17.196 -4.327 -7.565 1.00 72.69 102 ILE A C 1
ATOM 825 O O . ILE A 1 102 ? 18.177 -4.808 -8.129 1.00 72.69 102 ILE A O 1
ATOM 829 N N . GLU A 1 103 ? 16.389 -3.450 -8.162 1.00 73.19 103 GLU A N 1
ATOM 830 C CA . GLU A 1 103 ? 16.611 -3.015 -9.550 1.00 73.19 103 GLU A CA 1
ATOM 831 C C . GLU A 1 103 ? 17.920 -2.220 -9.693 1.00 73.19 103 GLU A C 1
ATOM 833 O O . GLU A 1 103 ? 18.627 -2.364 -10.695 1.00 73.19 103 GLU A O 1
ATOM 838 N N . ASN A 1 104 ? 18.290 -1.462 -8.652 1.00 75.31 104 ASN A N 1
ATOM 839 C CA . ASN A 1 104 ? 19.568 -0.761 -8.553 1.00 75.31 104 ASN A CA 1
ATOM 840 C C . ASN A 1 104 ? 20.761 -1.722 -8.415 1.00 75.31 104 ASN A C 1
ATOM 842 O O . ASN A 1 104 ? 21.806 -1.462 -8.994 1.00 75.31 104 ASN A O 1
ATOM 846 N N . ILE A 1 105 ? 20.622 -2.842 -7.693 1.00 7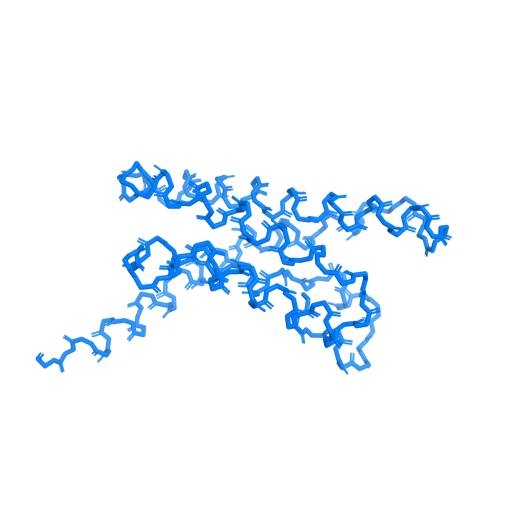4.75 105 ILE A N 1
ATOM 847 C CA . ILE A 1 105 ? 21.670 -3.881 -7.614 1.00 74.75 105 ILE A CA 1
ATOM 848 C C . ILE A 1 105 ? 21.864 -4.589 -8.965 1.00 74.75 105 ILE A C 1
ATOM 850 O O . ILE A 1 105 ? 22.965 -5.040 -9.266 1.00 74.75 105 ILE A O 1
ATOM 854 N N . GLN A 1 106 ? 20.812 -4.699 -9.779 1.00 70.19 106 GLN A N 1
ATOM 855 C CA . GLN A 1 106 ? 20.875 -5.335 -11.099 1.00 70.19 106 GLN A CA 1
ATOM 856 C C . GLN A 1 106 ? 21.340 -4.382 -12.218 1.00 70.19 106 GLN A C 1
ATOM 858 O O . GLN A 1 106 ? 21.335 -4.785 -13.378 1.00 70.19 106 GLN A O 1
ATOM 863 N N . ASP A 1 107 ? 21.696 -3.127 -11.902 1.00 62.94 107 ASP A N 1
ATOM 864 C CA . ASP A 1 107 ? 22.038 -2.062 -12.868 1.00 62.94 107 ASP A CA 1
ATOM 865 C C . ASP A 1 107 ? 20.969 -1.838 -13.963 1.00 62.94 107 ASP A C 1
ATOM 867 O O . ASP A 1 107 ? 21.219 -1.262 -15.023 1.00 62.94 107 ASP A O 1
ATOM 871 N N . THR A 1 108 ? 19.733 -2.272 -13.704 1.00 59.28 108 THR A N 1
ATOM 872 C CA . THR A 1 108 ? 18.636 -2.256 -14.689 1.00 59.28 108 THR A CA 1
ATOM 873 C C . THR A 1 108 ? 17.910 -0.913 -14.779 1.00 59.28 108 THR A C 1
ATOM 875 O O . THR A 1 108 ? 17.126 -0.697 -15.703 1.00 59.28 108 THR A O 1
ATOM 878 N N . THR A 1 109 ? 18.181 0.026 -13.868 1.00 55.59 109 THR A N 1
ATOM 879 C CA . THR A 1 109 ? 17.422 1.281 -13.750 1.00 55.59 109 THR A CA 1
ATOM 880 C C . THR A 1 109 ? 18.310 2.504 -13.618 1.00 55.59 109 THR A C 1
ATOM 882 O O . THR A 1 109 ? 19.179 2.586 -12.756 1.00 55.59 109 THR A O 1
ATOM 885 N N . LYS A 1 110 ? 18.001 3.529 -14.418 1.00 57.66 110 LYS A N 1
ATOM 886 C CA . LYS A 1 110 ? 18.466 4.898 -14.182 1.00 57.66 110 LYS A CA 1
ATOM 887 C C . LYS A 1 110 ? 17.582 5.530 -13.109 1.00 57.66 110 LYS A C 1
ATOM 889 O O . LYS A 1 110 ? 16.359 5.428 -13.194 1.00 57.66 110 LYS A O 1
ATOM 894 N N . PHE A 1 111 ? 18.195 6.200 -12.132 1.00 57.03 111 PHE A N 1
ATOM 895 C CA . PHE A 1 111 ? 17.506 6.986 -11.104 1.00 57.03 111 PHE A CA 1
ATOM 896 C C . PHE A 1 111 ? 16.465 7.907 -11.768 1.00 57.03 111 PHE A C 1
ATOM 898 O O . PHE A 1 111 ? 16.820 8.880 -12.433 1.00 57.03 111 PHE A O 1
ATOM 905 N N . SER A 1 112 ? 15.179 7.578 -11.64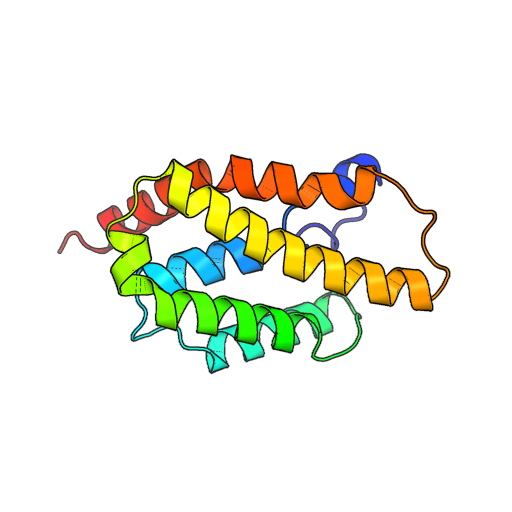1 1.00 66.25 112 SER A N 1
ATOM 906 C CA . SER A 1 112 ? 14.094 8.327 -12.273 1.00 66.25 112 SER A CA 1
ATOM 907 C C . SER A 1 112 ? 12.988 8.590 -11.265 1.00 66.25 112 SER A C 1
ATOM 909 O O . SER A 1 112 ? 12.468 7.670 -10.634 1.00 66.25 112 SER A O 1
ATOM 911 N N . PHE A 1 113 ? 12.586 9.856 -11.142 1.00 68.56 113 PHE A N 1
ATOM 912 C CA . PHE A 1 113 ? 11.454 10.273 -10.305 1.00 68.56 113 PHE A CA 1
ATOM 913 C C . PHE A 1 113 ? 10.149 9.556 -10.679 1.00 68.56 113 PHE A C 1
ATOM 915 O O . PHE A 1 113 ? 9.270 9.374 -9.839 1.00 68.56 113 PHE A O 1
ATOM 922 N N . VAL A 1 114 ? 10.058 9.079 -11.921 1.00 70.94 114 VAL A N 1
ATOM 923 C CA . VAL A 1 114 ? 8.925 8.318 -12.450 1.00 70.94 114 VAL A CA 1
ATOM 924 C C . VAL A 1 114 ? 8.714 6.992 -11.700 1.00 70.94 114 VAL A C 1
ATOM 926 O O . VAL A 1 114 ? 7.588 6.514 -11.614 1.00 70.94 114 VAL A O 1
ATOM 929 N N . PHE A 1 115 ? 9.753 6.436 -11.072 1.00 70.75 115 PHE A N 1
ATOM 930 C CA . PHE A 1 115 ? 9.654 5.204 -10.287 1.00 70.75 115 PHE A CA 1
ATOM 931 C C . PHE A 1 115 ? 8.829 5.361 -8.995 1.00 70.75 115 PHE A C 1
ATOM 933 O O . PHE A 1 115 ? 8.256 4.395 -8.501 1.00 70.75 115 PHE A O 1
ATOM 940 N N . TRP A 1 116 ? 8.733 6.573 -8.442 1.00 76.06 116 TRP A N 1
ATOM 941 C CA . TRP A 1 116 ? 7.995 6.843 -7.198 1.00 76.06 116 TRP A CA 1
ATOM 942 C C . TRP A 1 116 ? 6.527 7.206 -7.440 1.00 76.06 116 TRP A C 1
ATOM 944 O O . TRP A 1 116 ? 5.707 7.187 -6.523 1.00 76.06 116 TRP A O 1
ATOM 954 N N . LEU A 1 117 ? 6.179 7.506 -8.688 1.00 79.12 117 LEU A N 1
ATOM 955 C CA . LEU A 1 117 ? 4.849 7.910 -9.133 1.00 79.12 117 LEU A CA 1
ATOM 956 C C . LEU A 1 117 ? 3.728 6.900 -8.772 1.00 79.12 117 LEU A C 1
ATOM 958 O O . LEU A 1 117 ? 2.669 7.348 -8.316 1.00 79.12 117 LEU A O 1
ATOM 962 N N . PRO A 1 118 ? 3.942 5.565 -8.834 1.00 77.94 118 PRO A N 1
ATOM 963 C CA . PRO A 1 118 ? 2.967 4.575 -8.373 1.00 77.94 118 PRO A CA 1
ATOM 964 C C . PRO A 1 118 ? 2.583 4.712 -6.897 1.00 77.94 118 PRO A C 1
ATOM 966 O O . PRO A 1 118 ? 1.444 4.415 -6.542 1.00 77.94 118 PRO A O 1
ATOM 969 N N . VAL A 1 119 ? 3.500 5.161 -6.031 1.00 81.00 119 VAL A N 1
ATOM 970 C CA . VAL A 1 119 ? 3.237 5.329 -4.590 1.00 81.00 119 VAL A CA 1
ATOM 971 C C . VAL A 1 119 ? 2.211 6.433 -4.386 1.00 81.00 119 VAL A C 1
ATOM 973 O O . VAL A 1 119 ? 1.201 6.225 -3.719 1.00 81.00 119 VAL A O 1
ATOM 976 N N . PHE A 1 120 ? 2.425 7.583 -5.029 1.00 81.38 120 PHE A N 1
ATOM 977 C CA . PHE A 1 120 ? 1.504 8.714 -4.957 1.00 81.38 120 PHE A CA 1
ATOM 978 C C . PHE A 1 120 ? 0.132 8.364 -5.536 1.00 81.38 120 PHE A C 1
ATOM 980 O O . PHE A 1 120 ? -0.891 8.660 -4.915 1.00 81.38 120 PHE A O 1
ATOM 987 N N . ILE A 1 121 ? 0.102 7.672 -6.679 1.00 83.12 121 ILE A N 1
ATOM 988 C CA . ILE A 1 121 ? -1.149 7.213 -7.294 1.00 83.12 121 ILE A CA 1
ATOM 989 C C . ILE A 1 121 ? -1.864 6.213 -6.392 1.00 83.12 121 ILE A C 1
ATOM 991 O O . ILE A 1 121 ? -3.068 6.337 -6.196 1.00 83.12 121 ILE A O 1
ATOM 995 N N . GLY A 1 122 ? -1.148 5.253 -5.806 1.00 79.25 122 GLY A N 1
ATOM 996 C CA . GLY A 1 122 ? -1.723 4.261 -4.900 1.00 79.25 122 GLY A CA 1
ATOM 997 C C . GLY A 1 122 ? -2.313 4.895 -3.642 1.00 79.25 122 GLY A C 1
ATOM 998 O O . GLY A 1 122 ? -3.420 4.547 -3.233 1.00 79.25 122 GLY A O 1
ATOM 999 N N . THR A 1 123 ? -1.628 5.882 -3.065 1.00 82.69 123 THR A N 1
ATOM 1000 C CA . THR 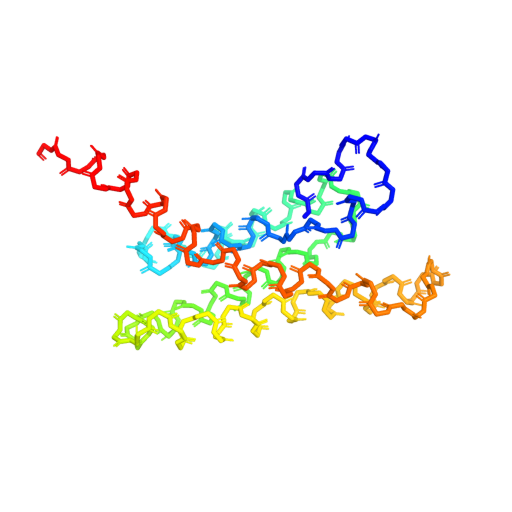A 1 123 ? -2.136 6.652 -1.923 1.00 82.69 123 THR A CA 1
ATOM 1001 C C . THR A 1 123 ? -3.382 7.451 -2.279 1.00 82.69 123 THR A C 1
ATOM 1003 O O . THR A 1 123 ? -4.325 7.487 -1.490 1.00 82.69 123 THR A O 1
ATOM 1006 N N . PHE A 1 124 ? -3.421 8.066 -3.461 1.00 83.38 124 PHE A N 1
ATOM 1007 C CA . PHE A 1 124 ? -4.598 8.806 -3.912 1.00 83.38 124 PHE A CA 1
ATOM 1008 C C . PHE A 1 124 ? -5.757 7.876 -4.302 1.00 83.38 124 PHE A C 1
ATOM 1010 O O . PHE A 1 124 ? -6.923 8.209 -4.102 1.00 83.38 124 PHE A O 1
ATOM 1017 N N . ALA A 1 125 ? -5.445 6.675 -4.793 1.00 80.69 125 ALA A N 1
ATOM 1018 C CA . ALA A 1 125 ? -6.411 5.626 -5.094 1.00 80.69 125 ALA A CA 1
ATOM 1019 C C . ALA A 1 125 ? -6.970 4.956 -3.829 1.00 80.69 125 ALA A C 1
ATOM 1021 O O . ALA A 1 125 ? -8.043 4.358 -3.887 1.00 80.69 125 ALA A O 1
ATOM 1022 N N . TRP A 1 126 ? -6.301 5.066 -2.678 1.00 80.75 126 TRP A N 1
ATOM 1023 C CA . TRP A 1 126 ? -6.766 4.469 -1.425 1.00 80.75 126 TRP A CA 1
ATOM 1024 C C . TRP A 1 126 ? -8.217 4.813 -1.049 1.00 80.75 126 TRP A C 1
ATOM 1026 O O . TRP A 1 126 ? -8.986 3.877 -0.839 1.00 80.75 126 TRP A O 1
ATOM 1036 N N . PRO A 1 127 ? -8.645 6.091 -0.959 1.00 79.50 127 PRO A N 1
ATOM 1037 C CA . PRO A 1 127 ? -10.033 6.419 -0.629 1.00 79.50 127 PRO A CA 1
ATOM 1038 C C . PRO A 1 127 ? -11.037 5.789 -1.604 1.00 79.50 127 PRO A C 1
ATOM 1040 O O . PRO A 1 127 ? -12.104 5.348 -1.176 1.00 79.50 127 PRO A O 1
ATOM 1043 N N . LEU A 1 128 ? -10.680 5.677 -2.888 1.00 81.56 128 LEU A N 1
ATOM 1044 C CA . LEU A 1 128 ? -11.500 5.005 -3.895 1.00 81.56 128 LEU A CA 1
ATOM 10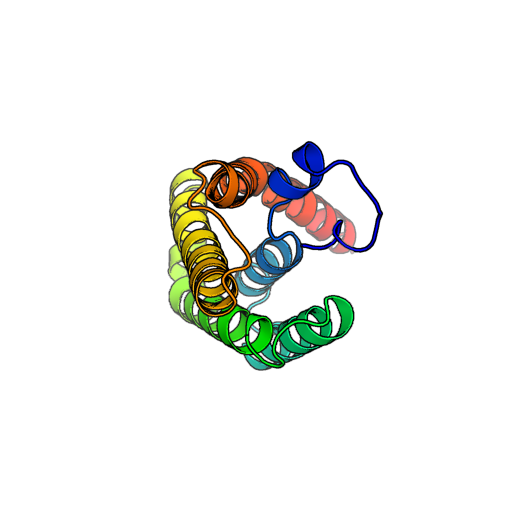45 C C . LEU A 1 128 ? -11.600 3.496 -3.616 1.00 81.56 128 LEU A C 1
ATOM 1047 O O . LEU A 1 128 ? -12.702 2.953 -3.572 1.00 81.56 128 LEU A O 1
ATOM 1051 N N . VAL A 1 129 ? -10.465 2.835 -3.367 1.00 79.62 129 VAL A N 1
ATOM 1052 C CA . VAL A 1 129 ? -10.386 1.397 -3.051 1.00 79.62 129 VAL A CA 1
ATOM 1053 C C . VAL A 1 129 ? -11.136 1.071 -1.761 1.00 79.62 129 VAL A C 1
ATOM 1055 O O . VAL A 1 129 ? -11.928 0.130 -1.724 1.00 79.62 129 VAL A O 1
ATOM 1058 N N . ALA A 1 130 ? -10.941 1.875 -0.717 1.00 78.06 130 ALA A N 1
ATOM 1059 C CA . ALA A 1 130 ? -11.624 1.719 0.558 1.00 78.06 130 ALA A CA 1
ATOM 1060 C C . ALA A 1 130 ? -13.142 1.883 0.405 1.00 78.06 130 ALA A C 1
ATOM 1062 O O . ALA A 1 130 ? -13.896 1.105 0.990 1.00 78.06 130 ALA A O 1
ATOM 1063 N N . SER A 1 131 ? -13.595 2.849 -0.403 1.00 77.81 131 SER A N 1
ATOM 1064 C CA . SER A 1 131 ? -15.018 3.041 -0.704 1.00 77.81 131 SER A CA 1
ATOM 1065 C C . SER A 1 131 ? -15.602 1.854 -1.479 1.00 77.81 131 SER A C 1
ATOM 1067 O O . SER A 1 131 ? -16.608 1.282 -1.058 1.00 77.81 131 SER A O 1
ATOM 1069 N N . ALA A 1 132 ? -14.931 1.411 -2.548 1.00 79.12 132 ALA A N 1
ATOM 1070 C CA . ALA A 1 132 ? -15.372 0.287 -3.375 1.00 79.12 132 ALA A CA 1
ATOM 1071 C C . ALA A 1 132 ? -15.460 -1.026 -2.578 1.00 79.12 132 ALA A C 1
ATOM 1073 O O . ALA A 1 132 ? -16.474 -1.721 -2.621 1.00 79.12 132 ALA A O 1
ATOM 1074 N N . LEU A 1 133 ? -14.432 -1.347 -1.789 1.00 76.06 133 LEU A N 1
ATOM 1075 C CA . LEU A 1 133 ? -14.426 -2.558 -0.966 1.00 76.06 133 LEU A CA 1
ATOM 1076 C C . LEU A 1 133 ? -15.439 -2.477 0.184 1.00 76.06 133 LEU A C 1
ATOM 1078 O O . LEU A 1 133 ? -16.064 -3.482 0.527 1.00 76.06 133 LEU A O 1
ATOM 1082 N N . ARG A 1 134 ? -15.662 -1.284 0.756 1.00 77.62 134 ARG A N 1
ATOM 1083 C CA . ARG A 1 134 ? -16.732 -1.071 1.742 1.00 77.62 134 ARG A CA 1
ATOM 1084 C C . ARG A 1 134 ? -18.1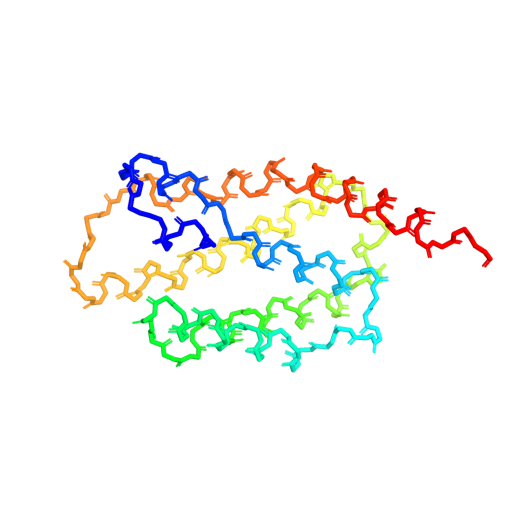05 -1.333 1.130 1.00 77.62 134 ARG A C 1
ATOM 1086 O O . ARG A 1 134 ? -18.906 -1.993 1.780 1.00 77.62 134 ARG A O 1
ATOM 1093 N N . PHE A 1 135 ? -18.338 -0.877 -0.099 1.00 77.81 135 PHE A N 1
ATOM 1094 C CA . PHE A 1 135 ? -19.580 -1.115 -0.831 1.00 77.81 135 PHE A CA 1
ATOM 1095 C C . PHE A 1 135 ? -19.822 -2.612 -1.082 1.00 77.81 135 PHE A C 1
ATOM 1097 O O . PHE A 1 135 ? -20.907 -3.121 -0.801 1.00 77.81 135 PHE A O 1
ATOM 1104 N N . ILE A 1 136 ? -18.786 -3.345 -1.506 1.00 79.31 136 ILE A N 1
ATOM 1105 C CA . ILE A 1 136 ? -18.848 -4.807 -1.685 1.00 79.31 136 ILE A CA 1
ATOM 1106 C C . ILE A 1 136 ? -19.184 -5.505 -0.361 1.00 79.31 136 ILE A C 1
ATOM 1108 O O . ILE A 1 136 ? -20.037 -6.389 -0.323 1.00 79.31 136 ILE A O 1
ATOM 1112 N N . ARG A 1 137 ? -18.563 -5.084 0.748 1.00 73.12 137 ARG A N 1
ATOM 1113 C CA . ARG A 1 137 ? -18.843 -5.653 2.073 1.00 73.12 137 ARG A CA 1
ATOM 1114 C C . ARG A 1 137 ? -20.272 -5.376 2.542 1.00 73.12 137 ARG A C 1
ATOM 1116 O O . ARG A 1 137 ? -20.870 -6.252 3.154 1.00 73.12 137 ARG A O 1
ATOM 1123 N N . THR A 1 138 ? -20.809 -4.180 2.300 1.00 74.19 138 THR A N 1
ATOM 1124 C CA . THR A 1 138 ? -22.193 -3.854 2.683 1.00 74.19 138 THR A CA 1
ATOM 1125 C C . THR A 1 138 ? -23.220 -4.602 1.843 1.00 74.19 138 THR A C 1
ATOM 1127 O O . THR A 1 138 ? -24.271 -4.943 2.365 1.00 74.19 138 THR A O 1
ATOM 1130 N N . LEU A 1 139 ? -22.907 -4.901 0.579 1.00 74.12 139 LEU A N 1
ATOM 1131 C CA . LEU A 1 139 ? -23.764 -5.717 -0.283 1.00 74.12 139 LEU A CA 1
ATOM 1132 C C . LEU A 1 139 ? -23.736 -7.203 0.098 1.00 74.12 139 LEU A C 1
ATOM 1134 O O . LEU A 1 139 ? -24.769 -7.854 0.059 1.00 74.12 139 LEU A O 1
ATOM 1138 N N . GLY A 1 140 ? -22.575 -7.736 0.489 1.00 61.41 140 GLY A N 1
ATOM 1139 C CA . GLY A 1 140 ? -22.435 -9.140 0.898 1.00 61.41 140 GLY A CA 1
ATOM 1140 C C . GLY A 1 140 ? -22.845 -9.447 2.344 1.00 61.41 140 GLY A C 1
ATOM 1141 O O . GLY A 1 140 ? -22.780 -10.601 2.746 1.00 61.41 140 GLY A O 1
ATOM 1142 N N . GLY A 1 141 ? -23.201 -8.431 3.137 1.00 56.59 141 GLY A N 1
ATOM 1143 C CA . GLY A 1 141 ? -23.649 -8.569 4.530 1.00 56.59 141 GLY A CA 1
ATOM 1144 C C . GLY A 1 141 ? -25.128 -8.244 4.743 1.00 56.59 141 GLY A C 1
ATOM 1145 O O . GLY A 1 141 ? -25.528 -8.021 5.882 1.00 56.59 141 GLY A O 1
ATOM 1146 N N . GLY A 1 142 ? -25.904 -8.139 3.662 1.00 49.97 142 GLY A N 1
ATOM 1147 C CA . GLY A 1 142 ? -27.356 -8.045 3.720 1.00 49.97 142 GLY A CA 1
ATOM 1148 C C . GLY A 1 142 ? -27.968 -9.437 3.695 1.00 49.97 142 GLY A C 1
ATOM 1149 O O . GLY A 1 142 ? -28.405 -9.847 2.631 1.00 49.97 142 GLY A O 1
ATOM 1150 N N . ASP A 1 143 ? -27.913 -10.123 4.839 1.00 41.66 143 ASP A N 1
ATOM 1151 C CA . ASP A 1 143 ? -28.836 -11.168 5.316 1.00 41.66 143 ASP A CA 1
ATOM 1152 C C . ASP A 1 143 ? -28.652 -11.315 6.839 1.00 41.66 143 ASP A C 1
ATOM 1154 O O . ASP A 1 143 ? -27.522 -11.642 7.280 1.00 41.66 143 ASP A O 1
#

Nearest PDB structures (foldseek):
  7ny0-assembly1_A  TM=3.018E-01  e=4.624E+00  synthetic construct

Radius of gyration: 15.42 Å; Cα contacts (8 Å, |Δi|>4): 144; chains: 1; bounding box: 51×28×40 Å

pLDDT: mean 75.68, std 10.0, range [41.66, 89.12]